Protein AF-A0A7C1Q0S2-F1 (afdb_monomer_lite)

Sequence (64 aa):
ADAGLKCNNCHPKVFKMKKGADKITMKDIRAGKFCGTCHNGVKAFKPTNCKKCHKKKKKVITGC

Radius of gyration: 14.98 Å; chains: 1; bounding box: 35×35×37 Å

Secondary structure (DSSP, 8-state):
------HHHHTTTTS-SSTT-S---HHHHHTT-GGGGT-SSSSS--TT-HHHH-----------

Structure (mmCIF, N/CA/C/O backbone):
data_AF-A0A7C1Q0S2-F1
#
_entry.id   AF-A0A7C1Q0S2-F1
#
loop_
_atom_site.group_PDB
_atom_site.id
_atom_site.type_symbol
_atom_site.label_atom_id
_atom_site.label_alt_id
_atom_site.label_comp_id
_atom_site.label_asym_id
_atom_site.label_entity_id
_atom_site.label_seq_id
_atom_site.pdbx_PDB_ins_code
_atom_site.Cartn_x
_atom_site.Cartn_y
_atom_site.Cartn_z
_atom_site.occupancy
_atom_site.B_iso_or_equiv
_atom_site.auth_seq_id
_atom_site.auth_comp_id
_atom_site.auth_asym_id
_atom_site.auth_atom_id
_atom_site.pdbx_PDB_model_num
ATOM 1 N N . ALA A 1 1 ? -2.036 12.963 -16.830 1.00 42.38 1 ALA A N 1
ATOM 2 C CA . ALA A 1 1 ? -2.914 11.860 -16.394 1.00 42.38 1 ALA A CA 1
ATOM 3 C C . ALA A 1 1 ? -2.836 11.766 -14.880 1.00 42.38 1 ALA A C 1
ATOM 5 O O . ALA A 1 1 ? -1.985 11.070 -14.335 1.00 42.38 1 ALA A O 1
ATOM 6 N N . ASP A 1 2 ? -3.680 12.540 -14.213 1.00 52.22 2 ASP A N 1
ATOM 7 C CA . ASP A 1 2 ? -3.856 12.565 -12.767 1.00 52.22 2 ASP A CA 1
ATOM 8 C C . ASP A 1 2 ? -4.403 11.217 -12.295 1.00 52.22 2 ASP A C 1
ATOM 10 O O . ASP A 1 2 ? -5.609 11.004 -12.185 1.00 52.22 2 ASP A O 1
ATOM 14 N N . ALA A 1 3 ? -3.515 10.255 -12.048 1.00 58.06 3 ALA A N 1
ATOM 15 C CA . ALA A 1 3 ? -3.887 8.954 -11.502 1.00 58.06 3 ALA A CA 1
ATOM 16 C C . ALA A 1 3 ? -4.131 9.057 -9.984 1.00 58.06 3 ALA A C 1
ATOM 18 O O . ALA A 1 3 ? -3.521 8.350 -9.182 1.00 58.06 3 ALA A O 1
ATOM 19 N N . GLY A 1 4 ? -5.019 9.967 -9.579 1.00 62.72 4 GLY A N 1
ATOM 20 C CA . GLY A 1 4 ? -5.543 10.022 -8.222 1.00 62.72 4 GLY A CA 1
ATOM 21 C C . GLY A 1 4 ? -6.367 8.765 -7.951 1.00 62.72 4 GLY A C 1
ATOM 22 O O . GLY A 1 4 ? -7.404 8.537 -8.575 1.0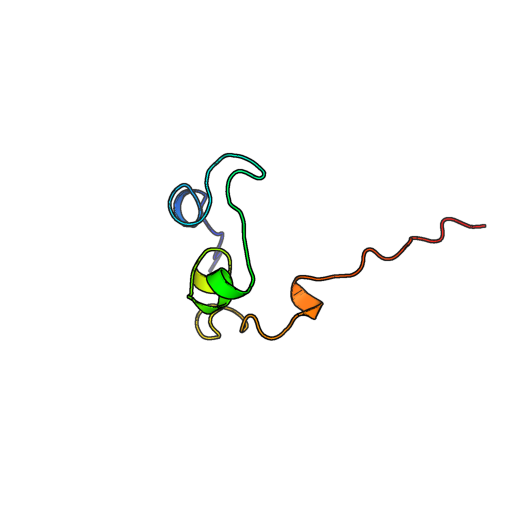0 62.72 4 GLY A O 1
ATOM 23 N N . LEU A 1 5 ? -5.899 7.915 -7.036 1.00 79.06 5 LEU A N 1
ATOM 24 C CA . LEU A 1 5 ? -6.656 6.752 -6.573 1.00 79.06 5 LEU A CA 1
ATOM 25 C C . L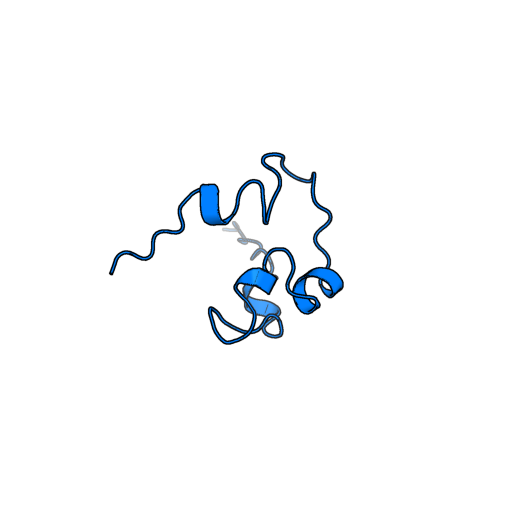EU A 1 5 ? -7.952 7.233 -5.904 1.00 79.06 5 LEU A C 1
ATOM 27 O O . LEU A 1 5 ? -7.912 7.911 -4.880 1.00 79.06 5 LEU A O 1
ATOM 31 N N . LYS A 1 6 ? -9.106 6.877 -6.481 1.00 85.25 6 LYS A N 1
ATOM 32 C CA . LYS A 1 6 ? -10.427 7.186 -5.910 1.00 85.25 6 LYS A CA 1
ATOM 33 C C . LYS A 1 6 ? -10.694 6.314 -4.680 1.00 85.25 6 LYS A C 1
ATOM 35 O O . LYS A 1 6 ? -10.237 5.172 -4.623 1.00 85.25 6 LYS A O 1
ATOM 40 N N . CYS A 1 7 ? -11.500 6.804 -3.736 1.00 86.81 7 CYS A N 1
ATOM 41 C CA . CYS A 1 7 ? -11.846 6.098 -2.491 1.00 86.81 7 CYS A CA 1
ATOM 42 C C . CYS A 1 7 ? -12.332 4.659 -2.746 1.00 86.81 7 CYS A C 1
ATOM 44 O O . CYS A 1 7 ? -11.903 3.718 -2.077 1.00 86.81 7 CYS A O 1
ATOM 46 N N . ASN A 1 8 ? -13.152 4.485 -3.786 1.00 86.38 8 ASN A N 1
ATOM 47 C CA . ASN A 1 8 ? -13.778 3.215 -4.161 1.00 86.38 8 ASN A CA 1
ATOM 48 C C . ASN A 1 8 ? -12.792 2.190 -4.746 1.00 86.38 8 ASN A C 1
ATOM 50 O O . ASN A 1 8 ? -13.113 1.006 -4.842 1.00 86.38 8 ASN A O 1
ATOM 54 N N . ASN A 1 9 ? -11.587 2.620 -5.134 1.00 84.81 9 ASN A N 1
ATOM 55 C CA . ASN A 1 9 ? -10.548 1.708 -5.614 1.00 84.81 9 ASN A CA 1
ATOM 56 C C . ASN A 1 9 ? -9.953 0.892 -4.459 1.00 84.81 9 ASN A C 1
ATOM 58 O O . ASN A 1 9 ? -9.450 -0.207 -4.679 1.00 84.81 9 ASN A O 1
ATOM 62 N N . CYS A 1 10 ? -10.025 1.425 -3.238 1.00 87.94 10 CYS A N 1
ATOM 63 C CA . CYS A 1 10 ? -9.488 0.796 -2.037 1.00 87.94 10 CYS A CA 1
ATOM 64 C C . CYS A 1 10 ? -10.601 0.311 -1.100 1.00 87.94 10 CYS A C 1
ATOM 66 O O . CYS A 1 10 ? -10.495 -0.773 -0.529 1.00 87.94 10 CYS A O 1
ATOM 68 N N . HIS A 1 11 ? -11.682 1.072 -0.953 1.00 88.81 11 HIS A N 1
ATOM 69 C CA . HIS A 1 11 ? -12.748 0.777 -0.003 1.00 88.81 11 HIS A CA 1
ATOM 70 C C . HIS A 1 11 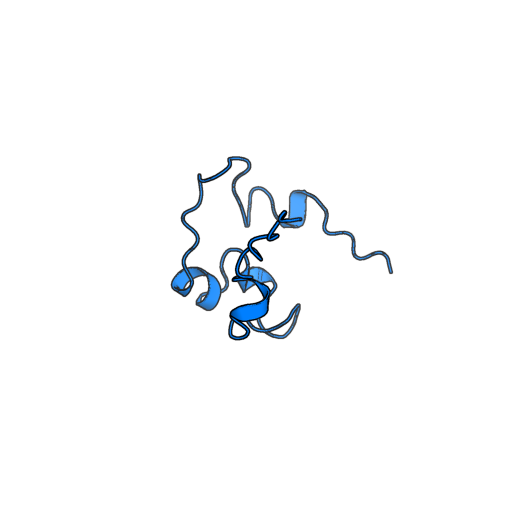? -14.047 0.341 -0.692 1.00 88.81 11 HIS A C 1
ATOM 72 O O . HIS A 1 11 ? -14.405 0.893 -1.729 1.00 88.81 11 HIS A O 1
ATOM 78 N N . PRO A 1 12 ? -14.788 -0.625 -0.117 1.00 85.38 12 PRO A N 1
ATOM 79 C CA . PRO A 1 12 ? -14.413 -1.505 0.997 1.00 85.38 12 PRO A CA 1
ATOM 80 C C . PRO A 1 12 ? -13.633 -2.757 0.540 1.00 85.38 12 PRO A C 1
ATOM 82 O O . PRO A 1 12 ? -13.306 -3.609 1.361 1.00 85.38 12 PRO A O 1
ATOM 85 N N . LYS A 1 13 ? -13.381 -2.898 -0.772 1.00 85.44 13 LYS A N 1
ATOM 86 C CA . LYS A 1 13 ? -12.876 -4.133 -1.398 1.00 85.44 13 LYS A CA 1
ATOM 87 C C . LYS A 1 13 ? -11.481 -4.547 -0.921 1.00 85.44 13 LYS A C 1
ATOM 89 O O . LYS A 1 13 ? -11.245 -5.729 -0.703 1.00 85.44 13 LYS A O 1
ATOM 94 N N . VAL A 1 14 ? -10.555 -3.593 -0.818 1.00 87.81 14 VAL A N 1
ATOM 95 C CA . VAL A 1 14 ? -9.142 -3.849 -0.479 1.00 87.81 14 VAL A CA 1
ATOM 96 C C . VAL A 1 14 ? -8.888 -3.608 1.005 1.00 87.81 14 VAL A C 1
ATOM 98 O O . VAL A 1 14 ? -8.172 -4.376 1.640 1.00 87.81 14 VAL A O 1
ATOM 101 N N . PHE A 1 15 ? -9.485 -2.553 1.553 1.00 89.94 15 PHE A N 1
ATOM 102 C CA . PHE A 1 15 ? -9.423 -2.208 2.966 1.00 89.94 15 PHE A CA 1
ATOM 103 C C . PHE A 1 15 ? -10.827 -1.915 3.483 1.00 89.94 15 PHE A C 1
ATOM 105 O O . PHE A 1 15 ? -11.631 -1.259 2.814 1.00 89.94 15 PHE A O 1
ATOM 112 N N . LYS A 1 16 ? -11.118 -2.319 4.714 1.00 89.38 16 LYS A N 1
ATOM 113 C CA . LYS A 1 16 ? -12.315 -1.874 5.425 1.00 89.38 16 LYS A CA 1
ATOM 114 C C . LYS A 1 16 ? -12.161 -0.408 5.809 1.00 89.38 16 LYS A C 1
ATOM 116 O O . LYS A 1 16 ? -11.069 0.053 6.136 1.00 89.38 16 LYS A O 1
ATOM 121 N N . MET A 1 17 ? -13.271 0.326 5.836 1.00 88.12 17 MET A N 1
ATOM 122 C CA . MET A 1 17 ? -13.319 1.715 6.320 1.00 88.12 17 MET A CA 1
ATOM 123 C C . MET A 1 17 ? -13.233 1.788 7.858 1.00 88.12 17 MET A C 1
ATOM 125 O O . MET A 1 17 ? -13.989 2.500 8.508 1.00 88.12 17 MET A O 1
ATOM 129 N N . LYS A 1 18 ? -12.345 0.997 8.468 1.00 87.69 18 LYS A N 1
ATOM 130 C CA . LYS A 1 18 ? -12.117 0.963 9.912 1.00 87.69 18 LYS A CA 1
ATOM 131 C C . LYS A 1 18 ? -10.643 0.697 10.187 1.00 87.69 18 LYS A C 1
ATOM 133 O O . LYS A 1 18 ? -10.090 -0.330 9.794 1.00 87.69 18 LYS A O 1
ATOM 138 N N . LYS A 1 19 ? -10.006 1.629 10.895 1.00 85.00 19 LYS A N 1
ATOM 139 C CA . LYS A 1 19 ? -8.593 1.531 11.274 1.00 85.00 19 LYS A CA 1
ATOM 140 C C . LYS A 1 19 ? -8.354 0.263 12.098 1.00 85.00 19 LYS A C 1
ATOM 142 O O . LYS A 1 19 ? -9.058 0.016 13.072 1.00 85.00 19 LYS A O 1
ATOM 147 N N . GLY A 1 20 ? -7.364 -0.534 11.698 1.00 84.62 20 GLY A N 1
ATOM 148 C CA . GLY A 1 20 ? -6.989 -1.769 12.395 1.00 84.62 20 GLY A CA 1
ATOM 149 C C . GLY A 1 20 ? -7.983 -2.929 12.258 1.00 84.62 20 GLY A C 1
ATOM 150 O O . GLY A 1 20 ? -7.779 -3.958 12.894 1.00 84.62 20 GLY A O 1
ATOM 151 N N . ALA A 1 21 ? -9.036 -2.802 11.442 1.00 87.06 21 ALA A N 1
ATOM 152 C CA . ALA A 1 21 ? -9.988 -3.893 11.223 1.00 87.06 21 ALA A CA 1
ATOM 153 C C . ALA A 1 21 ? -9.427 -5.020 10.345 1.00 87.06 21 ALA A C 1
ATOM 155 O O . ALA A 1 21 ? -9.894 -6.156 10.431 1.00 87.06 21 ALA A O 1
ATOM 156 N N . ASP A 1 22 ? -8.434 -4.712 9.510 1.00 87.00 22 ASP A N 1
ATOM 157 C CA . ASP A 1 22 ? -7.751 -5.691 8.678 1.00 87.00 22 ASP A CA 1
ATOM 158 C C . ASP A 1 22 ? -6.356 -5.982 9.228 1.00 87.00 22 ASP A C 1
ATOM 160 O O . ASP A 1 22 ? -5.514 -5.091 9.375 1.00 87.00 22 ASP A O 1
ATOM 164 N N . LYS A 1 23 ? -6.107 -7.259 9.524 1.00 88.38 23 LYS A N 1
ATOM 165 C CA . LYS A 1 23 ? -4.783 -7.754 9.898 1.00 88.38 23 LYS A CA 1
ATOM 166 C C . LYS A 1 23 ? -3.972 -7.970 8.626 1.00 88.38 23 LYS A C 1
ATOM 168 O O . LYS A 1 23 ? -4.064 -9.013 7.991 1.00 88.38 23 LYS A O 1
ATOM 173 N N . ILE A 1 24 ? -3.199 -6.961 8.244 1.00 89.62 24 ILE A N 1
ATOM 174 C CA . ILE A 1 24 ? -2.355 -7.016 7.051 1.00 89.62 24 ILE A CA 1
ATOM 175 C C . ILE A 1 24 ? -1.076 -7.781 7.395 1.00 89.62 24 ILE A C 1
ATOM 177 O O . ILE A 1 24 ? -0.272 -7.319 8.205 1.00 89.62 24 ILE A O 1
ATOM 181 N N . THR A 1 25 ? -0.863 -8.931 6.758 1.00 91.56 25 THR A N 1
ATOM 182 C CA . THR A 1 25 ? 0.394 -9.682 6.869 1.00 91.56 25 THR A CA 1
ATOM 183 C C . THR A 1 25 ? 1.174 -9.648 5.557 1.00 91.56 25 THR A C 1
ATOM 185 O O . THR A 1 25 ? 0.605 -9.516 4.472 1.00 91.56 25 THR A O 1
ATOM 188 N N . MET A 1 26 ? 2.498 -9.828 5.621 1.00 90.38 26 MET A N 1
ATOM 189 C CA . MET A 1 26 ? 3.313 -9.960 4.405 1.00 90.38 26 MET A CA 1
ATOM 190 C C . MET A 1 26 ? 2.942 -11.198 3.577 1.00 90.38 26 MET A C 1
ATOM 192 O O . MET A 1 26 ? 3.161 -11.199 2.367 1.00 90.38 26 MET A O 1
ATOM 196 N N . LYS A 1 27 ? 2.368 -12.237 4.202 1.00 91.31 27 LYS A N 1
ATOM 197 C CA . LYS A 1 27 ? 1.843 -13.411 3.493 1.00 91.31 27 LYS A CA 1
ATOM 198 C C . LYS A 1 27 ? 0.649 -13.020 2.622 1.00 91.31 27 LYS A C 1
ATOM 200 O O . LYS A 1 27 ? 0.632 -13.364 1.446 1.00 91.31 27 LYS A O 1
ATOM 205 N N . ASP A 1 28 ? -0.280 -12.232 3.159 1.00 91.31 28 ASP A N 1
ATOM 206 C CA . ASP A 1 28 ? -1.435 -11.729 2.407 1.00 91.31 28 ASP A CA 1
ATOM 207 C C . ASP A 1 28 ? -1.022 -10.770 1.287 1.00 91.31 28 ASP A C 1
ATOM 209 O O . ASP A 1 28 ? -1.538 -10.862 0.175 1.00 91.31 28 ASP A O 1
ATOM 213 N N . ILE A 1 29 ? -0.039 -9.899 1.543 1.00 91.06 29 ILE A N 1
ATOM 214 C CA . ILE A 1 29 ? 0.510 -8.997 0.518 1.00 91.06 29 ILE A CA 1
ATOM 215 C C . ILE A 1 29 ? 1.131 -9.800 -0.632 1.00 91.06 29 ILE A C 1
ATOM 217 O O . ILE A 1 29 ? 0.900 -9.489 -1.798 1.00 91.06 29 ILE A O 1
ATOM 221 N N . ARG A 1 30 ? 1.888 -10.862 -0.329 1.00 88.88 30 ARG A N 1
ATOM 222 C CA . ARG A 1 30 ? 2.449 -11.761 -1.353 1.00 88.88 30 ARG A CA 1
ATOM 223 C C . ARG A 1 30 ? 1.378 -12.555 -2.098 1.00 88.88 30 ARG A C 1
ATOM 225 O O . ARG A 1 30 ? 1.569 -12.843 -3.271 1.00 88.88 30 ARG A O 1
ATOM 232 N N . ALA A 1 31 ? 0.254 -12.848 -1.448 1.00 90.75 31 ALA A N 1
ATOM 233 C CA . ALA A 1 31 ? -0.918 -13.458 -2.071 1.00 90.75 31 ALA A CA 1
ATOM 234 C C . ALA A 1 31 ? -1.761 -12.464 -2.902 1.00 90.75 31 ALA A C 1
ATOM 236 O O . ALA A 1 31 ? -2.839 -12.823 -3.366 1.00 90.75 31 ALA A O 1
ATOM 237 N N . GLY A 1 32 ? -1.304 -11.217 -3.077 1.00 90.00 32 GLY A N 1
ATOM 238 C CA . GLY A 1 32 ? -1.988 -10.207 -3.889 1.00 90.00 32 GLY A CA 1
ATOM 239 C C . GLY A 1 32 ? -3.115 -9.463 -3.170 1.00 90.00 32 GLY A C 1
ATOM 240 O O . GLY A 1 32 ? -3.878 -8.755 -3.820 1.00 90.00 32 GLY A O 1
ATOM 241 N N . LYS A 1 33 ? -3.228 -9.584 -1.842 1.00 90.88 33 LYS A N 1
ATOM 242 C CA . LYS A 1 33 ? -4.228 -8.867 -1.035 1.00 90.88 33 LYS A CA 1
ATOM 243 C C . LYS A 1 33 ? -3.673 -7.543 -0.506 1.00 90.88 33 LYS A C 1
ATOM 245 O O . LYS A 1 33 ? -2.458 -7.340 -0.438 1.00 90.88 33 LYS A O 1
ATOM 250 N N . PHE A 1 34 ? -4.560 -6.646 -0.070 1.00 91.25 34 PHE A N 1
ATOM 251 C CA . PHE A 1 34 ? -4.200 -5.352 0.526 1.00 91.25 34 PHE A CA 1
ATOM 252 C C . PHE A 1 34 ? -3.271 -4.544 -0.395 1.00 91.25 34 PHE A C 1
ATOM 254 O O . PHE A 1 34 ? -3.597 -4.297 -1.557 1.00 91.25 34 PHE A O 1
ATOM 261 N N . CYS A 1 35 ? -2.079 -4.189 0.090 1.00 90.44 35 CYS A N 1
ATOM 262 C CA . CYS A 1 35 ? -1.044 -3.501 -0.674 1.00 90.44 35 CYS A CA 1
ATOM 263 C C . CYS A 1 35 ? -0.618 -4.294 -1.921 1.00 90.44 35 CYS A C 1
ATOM 265 O O . CYS A 1 35 ? -0.302 -3.691 -2.943 1.00 90.44 35 CYS A O 1
ATOM 267 N N . GLY A 1 36 ? -0.643 -5.631 -1.856 1.00 90.44 36 GLY A N 1
ATOM 268 C CA . GLY A 1 36 ? -0.251 -6.533 -2.943 1.00 90.44 36 GLY A CA 1
ATOM 269 C C . GLY A 1 36 ? -1.146 -6.453 -4.179 1.00 90.44 36 GLY A C 1
ATOM 270 O O . GLY A 1 36 ? -0.695 -6.790 -5.269 1.00 90.44 36 GLY A O 1
ATOM 271 N N . THR A 1 37 ? -2.367 -5.925 -4.037 1.00 91.00 37 THR A N 1
ATOM 272 C CA . THR A 1 37 ? -3.302 -5.690 -5.153 1.00 91.00 37 THR A CA 1
ATOM 273 C C . THR A 1 37 ? -2.693 -4.768 -6.216 1.00 91.00 37 THR A C 1
ATOM 275 O O . THR A 1 37 ? -2.942 -4.920 -7.413 1.00 91.00 37 THR A O 1
ATOM 278 N N . CYS A 1 38 ? -1.868 -3.813 -5.772 1.00 91.06 38 CYS A N 1
ATOM 279 C CA . CYS A 1 38 ? -1.176 -2.858 -6.636 1.00 91.06 38 CYS A CA 1
ATOM 280 C C . CYS A 1 38 ? 0.343 -3.079 -6.624 1.00 91.06 38 CYS A C 1
ATOM 282 O O . CYS A 1 38 ? 0.986 -3.021 -7.669 1.00 91.06 38 CYS A O 1
ATOM 284 N N . HIS A 1 39 ? 0.934 -3.380 -5.466 1.00 91.00 39 HIS A N 1
ATOM 285 C CA . HIS A 1 39 ? 2.359 -3.682 -5.318 1.00 91.00 39 HIS A CA 1
ATOM 286 C C . HIS A 1 39 ? 2.669 -5.123 -5.726 1.00 91.00 39 HIS A C 1
ATOM 288 O O . HIS A 1 39 ? 3.057 -5.941 -4.898 1.00 91.00 39 HIS A O 1
ATOM 294 N N . ASN A 1 40 ? 2.496 -5.427 -7.011 1.00 87.69 40 ASN A N 1
ATOM 295 C CA . ASN A 1 40 ? 2.737 -6.743 -7.611 1.00 87.69 40 ASN A CA 1
ATOM 296 C C . ASN A 1 40 ? 3.913 -6.755 -8.608 1.00 87.69 40 ASN A C 1
ATOM 298 O O . ASN A 1 40 ? 4.283 -7.808 -9.117 1.00 87.69 40 ASN A O 1
ATOM 302 N N . GLY A 1 41 ? 4.534 -5.604 -8.875 1.00 87.69 41 GLY A N 1
ATOM 303 C CA . GLY A 1 41 ? 5.606 -5.455 -9.863 1.00 87.69 41 GLY A CA 1
ATOM 304 C C . GLY A 1 41 ? 5.145 -5.058 -11.261 1.00 87.69 41 GLY A C 1
ATOM 305 O O . GLY A 1 41 ? 6.003 -4.807 -12.096 1.00 87.69 41 GLY A O 1
ATOM 306 N N . VAL A 1 42 ? 3.832 -4.991 -11.498 1.00 86.75 42 VAL A N 1
ATOM 307 C CA . VAL A 1 42 ? 3.240 -4.565 -12.775 1.00 86.75 42 VAL A CA 1
ATOM 308 C C . VAL A 1 42 ? 2.570 -3.205 -12.613 1.00 86.75 42 VAL A C 1
ATOM 310 O O . VAL A 1 42 ? 2.910 -2.266 -13.321 1.00 86.75 42 VAL A O 1
ATOM 313 N N . LYS A 1 43 ? 1.652 -3.068 -11.642 1.00 87.06 43 LYS A N 1
ATOM 314 C CA . LYS A 1 43 ? 0.961 -1.790 -11.377 1.00 87.06 43 LYS A CA 1
ATOM 315 C C . LYS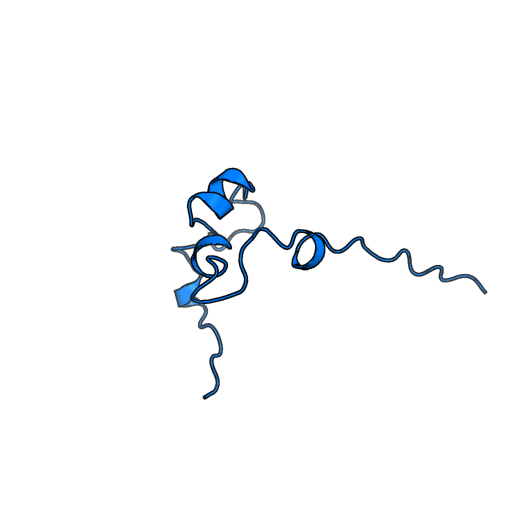 A 1 43 ? 1.799 -0.839 -10.527 1.00 87.06 43 LYS A C 1
ATOM 317 O O . LYS A 1 43 ? 1.755 0.370 -10.713 1.00 87.06 43 LYS A O 1
ATOM 322 N N . ALA A 1 44 ? 2.544 -1.384 -9.573 1.00 87.94 44 ALA A N 1
ATOM 323 C CA . ALA A 1 44 ? 3.479 -0.658 -8.726 1.00 87.94 44 ALA A CA 1
ATOM 324 C C . ALA A 1 44 ? 4.661 -1.562 -8.355 1.00 87.94 44 ALA A C 1
ATOM 326 O O . ALA A 1 44 ? 4.698 -2.744 -8.699 1.00 87.94 44 ALA A O 1
ATOM 327 N N . PHE A 1 45 ? 5.637 -1.020 -7.623 1.00 90.12 45 PHE A N 1
ATOM 328 C CA . PHE A 1 45 ? 6.832 -1.765 -7.218 1.00 90.12 45 PHE A CA 1
ATOM 329 C C . PHE A 1 45 ? 6.494 -3.061 -6.458 1.00 90.12 45 PHE A C 1
ATOM 331 O O . PHE A 1 45 ? 5.539 -3.100 -5.683 1.00 90.12 45 PHE A O 1
ATOM 338 N N . LYS A 1 46 ? 7.317 -4.104 -6.640 1.00 89.81 46 LYS A N 1
ATOM 339 C CA . LYS A 1 46 ? 7.165 -5.398 -5.949 1.00 89.81 46 LYS A CA 1
ATOM 340 C C . LYS A 1 46 ? 7.275 -5.245 -4.423 1.00 89.81 46 LYS A C 1
ATOM 342 O O . LYS A 1 46 ? 8.122 -4.473 -3.956 1.00 89.81 46 LYS A O 1
ATOM 347 N N . PRO A 1 47 ? 6.550 -6.055 -3.628 1.00 88.88 47 PRO A N 1
ATOM 348 C CA . PRO A 1 47 ? 6.547 -5.983 -2.167 1.00 88.88 47 PRO A CA 1
ATOM 349 C C . PRO A 1 47 ? 7.792 -6.652 -1.549 1.00 88.88 47 PRO A C 1
ATOM 351 O O . PRO A 1 47 ? 7.785 -7.087 -0.403 1.00 88.88 47 PRO A O 1
ATOM 354 N N . THR A 1 48 ? 8.874 -6.755 -2.323 1.00 87.44 48 THR A N 1
ATOM 355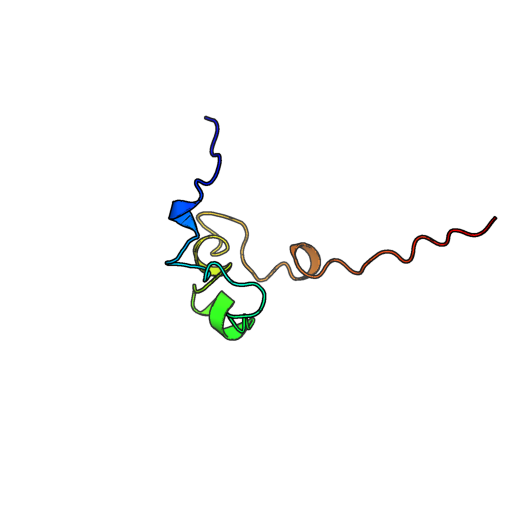 C CA . THR A 1 48 ? 10.202 -7.222 -1.906 1.00 87.44 48 THR A CA 1
ATOM 356 C C . THR A 1 48 ? 11.072 -6.075 -1.394 1.00 87.44 48 THR A C 1
ATOM 358 O O . THR A 1 48 ? 12.018 -6.295 -0.644 1.00 87.44 48 THR A O 1
ATOM 361 N N . ASN A 1 49 ? 10.737 -4.831 -1.746 1.00 88.38 49 ASN A N 1
ATOM 362 C CA . ASN A 1 49 ? 11.451 -3.644 -1.288 1.00 88.38 49 ASN A CA 1
ATOM 363 C C . ASN A 1 49 ? 11.008 -3.236 0.126 1.00 88.38 49 ASN A C 1
ATOM 365 O O . ASN A 1 49 ? 10.327 -2.224 0.303 1.00 88.38 49 ASN A O 1
ATOM 369 N N . CYS A 1 50 ? 11.422 -3.999 1.144 1.00 88.56 50 CYS A N 1
ATOM 370 C CA . CYS A 1 50 ? 10.987 -3.829 2.539 1.00 88.56 50 CYS A CA 1
ATOM 371 C C . CYS A 1 50 ? 11.138 -2.386 3.047 1.00 88.56 50 CYS A C 1
ATOM 373 O O . CYS A 1 50 ? 10.247 -1.862 3.713 1.00 88.56 50 CYS A O 1
ATOM 375 N N . LYS A 1 51 ? 12.236 -1.710 2.681 1.00 88.19 51 LYS A N 1
ATOM 376 C CA . LYS A 1 51 ? 12.550 -0.336 3.114 1.00 88.19 51 LYS A CA 1
ATOM 377 C C . LYS A 1 51 ? 11.558 0.718 2.599 1.00 88.19 51 LYS A C 1
ATOM 379 O O . LYS A 1 51 ? 11.478 1.789 3.194 1.00 88.19 51 LYS A O 1
ATOM 384 N N . LYS A 1 52 ? 10.807 0.437 1.523 1.00 87.25 52 LYS A N 1
ATOM 385 C CA . LYS A 1 52 ? 9.815 1.380 0.974 1.00 87.25 52 LYS A CA 1
ATOM 386 C C . LYS A 1 52 ? 8.582 1.519 1.866 1.00 87.25 52 LYS A C 1
ATOM 388 O O . LYS A 1 52 ? 8.019 2.603 1.934 1.00 87.25 52 LYS A O 1
ATOM 393 N N . CYS A 1 53 ? 8.198 0.452 2.566 1.00 89.44 53 CYS A N 1
ATOM 394 C CA . CYS A 1 53 ? 7.045 0.458 3.471 1.00 89.44 53 CYS A CA 1
ATOM 395 C C . CYS A 1 53 ? 7.478 0.502 4.943 1.00 89.44 53 CYS A C 1
ATOM 397 O O . CYS A 1 53 ? 6.941 1.273 5.732 1.00 89.44 53 CYS A O 1
ATOM 399 N N . HIS A 1 54 ? 8.501 -0.268 5.316 1.00 88.25 54 HIS A N 1
ATOM 400 C CA . HIS A 1 54 ? 9.023 -0.341 6.681 1.00 88.25 54 HIS A CA 1
ATOM 401 C C . HIS A 1 54 ? 10.093 0.724 6.917 1.00 88.25 54 HIS A C 1
ATOM 403 O O . HIS A 1 54 ? 11.251 0.432 7.229 1.00 88.25 54 HIS A O 1
ATOM 409 N N . LYS A 1 55 ? 9.711 1.989 6.740 1.00 85.12 55 LYS A N 1
ATOM 410 C CA . LYS A 1 55 ? 10.597 3.106 7.049 1.00 85.12 55 LYS A CA 1
ATOM 411 C C . LYS A 1 55 ? 10.752 3.177 8.567 1.00 85.12 55 LYS A C 1
ATOM 413 O O . LYS A 1 55 ? 9.777 3.399 9.284 1.00 85.12 55 LYS A O 1
ATOM 418 N N . LYS A 1 56 ? 11.975 2.982 9.069 1.00 76.31 56 LYS A N 1
ATOM 419 C CA . LYS A 1 56 ? 12.278 3.272 10.475 1.00 76.31 56 LYS A CA 1
ATOM 420 C C . LYS A 1 56 ? 11.943 4.741 10.712 1.00 76.31 56 LYS A C 1
ATOM 422 O O . LYS A 1 56 ? 12.408 5.602 9.961 1.00 76.31 56 LYS A O 1
ATOM 427 N N . LYS A 1 57 ? 11.129 5.026 11.730 1.00 68.12 57 LYS A N 1
ATOM 428 C CA . LYS A 1 57 ? 10.937 6.401 12.191 1.00 68.12 57 LYS A CA 1
ATOM 42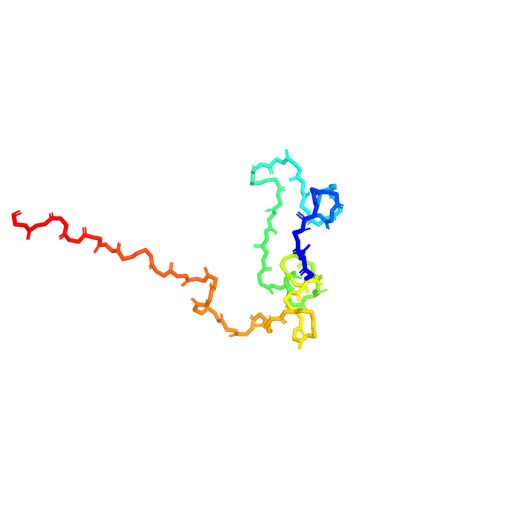9 C C . LYS A 1 57 ? 12.325 6.912 12.562 1.00 68.12 57 LYS A C 1
ATOM 431 O O . LYS A 1 57 ? 12.956 6.347 13.454 1.00 68.12 57 LYS A O 1
ATOM 436 N N . LYS A 1 58 ? 12.842 7.906 11.833 1.00 61.75 58 LYS A N 1
ATOM 437 C CA . LYS A 1 58 ? 14.048 8.597 12.281 1.00 61.75 58 LYS A CA 1
ATOM 438 C C . LYS A 1 58 ? 13.672 9.194 13.630 1.00 61.75 58 LYS A C 1
ATOM 440 O O . LYS A 1 58 ? 12.724 9.973 13.695 1.00 61.75 58 LYS A O 1
ATOM 445 N N . LYS A 1 59 ? 14.350 8.768 14.697 1.00 57.75 59 LYS A N 1
ATOM 446 C CA . LYS A 1 59 ? 14.358 9.526 15.944 1.00 57.75 59 LYS A CA 1
ATOM 447 C C . LYS A 1 59 ? 14.932 10.875 15.527 1.00 57.75 59 LYS A C 1
ATOM 449 O O . LYS A 1 59 ? 16.113 10.955 15.202 1.00 57.75 59 LYS A O 1
ATOM 454 N N . VAL A 1 60 ? 14.068 11.873 15.366 1.00 62.25 60 VAL A N 1
ATOM 455 C CA . VAL A 1 60 ? 14.524 13.254 15.291 1.00 62.25 60 VAL A CA 1
ATOM 456 C C . VAL A 1 60 ? 15.172 13.456 16.646 1.00 62.25 60 VAL A C 1
ATOM 458 O O . VAL A 1 60 ? 14.492 13.432 17.670 1.00 62.25 60 VAL A O 1
ATOM 461 N N . ILE A 1 61 ? 16.500 13.469 16.660 1.00 64.50 61 ILE A N 1
ATOM 462 C CA . ILE A 1 61 ? 17.250 13.937 17.810 1.00 64.50 61 ILE A CA 1
ATOM 463 C C . ILE A 1 61 ? 16.996 15.441 17.864 1.00 64.50 61 ILE A C 1
ATOM 465 O O . ILE A 1 61 ? 17.740 16.242 17.315 1.00 64.50 61 ILE A O 1
ATOM 469 N N . THR A 1 62 ? 15.850 15.822 18.421 1.00 58.38 62 THR A N 1
ATOM 470 C CA . THR A 1 62 ? 15.627 17.191 18.866 1.00 58.38 62 THR A CA 1
ATOM 471 C C . THR A 1 62 ? 16.533 17.350 20.079 1.00 58.38 62 THR A C 1
ATOM 473 O O . THR A 1 62 ? 16.195 16.915 21.176 1.00 58.38 62 THR A O 1
ATOM 476 N N . GLY A 1 63 ? 17.753 17.803 19.821 1.00 67.44 63 GLY A N 1
ATOM 477 C CA . GLY A 1 63 ? 18.831 17.871 20.793 1.00 67.44 63 GLY A CA 1
ATOM 478 C C . GLY A 1 63 ? 19.936 18.787 20.291 1.00 67.44 63 GLY A C 1
ATOM 479 O O . GLY A 1 63 ? 20.972 18.302 19.845 1.00 67.44 63 GLY A O 1
ATOM 480 N N . CYS A 1 64 ? 19.659 20.088 20.313 1.00 45.78 64 CYS A N 1
ATOM 481 C CA . CYS A 1 64 ? 20.487 21.117 20.934 1.00 45.78 64 CYS A CA 1
ATOM 482 C C . CYS A 1 64 ? 19.569 22.292 21.289 1.00 45.78 64 CYS A C 1
ATOM 484 O O . CYS A 1 64 ? 18.606 22.514 20.516 1.00 45.78 64 CYS A O 1
#

Foldseek 3Di:
DPPPDDPVNCPPQQPDPDPPPDDDDVVCLCVCGRVVVQQVVPNHPHPPPVCVPPPDDPPPPPDD

pLDDT: mean 82.53, std 12.32, range [42.38, 91.56]